Protein AF-A0A1J4YQ43-F1 (afdb_monomer)

Structure (mmCIF, N/CA/C/O backbone):
data_AF-A0A1J4YQ43-F1
#
_entry.id   AF-A0A1J4YQ43-F1
#
loop_
_atom_site.group_PDB
_atom_site.id
_atom_site.type_symbol
_atom_site.label_atom_id
_atom_site.label_alt_id
_atom_site.label_comp_id
_atom_site.label_asym_id
_atom_site.label_entity_id
_atom_site.label_seq_id
_atom_site.pdbx_PDB_ins_code
_atom_site.Cartn_x
_atom_site.Cartn_y
_atom_site.Cartn_z
_atom_site.occupancy
_atom_site.B_iso_or_equiv
_atom_site.auth_seq_id
_atom_site.auth_comp_id
_atom_site.auth_asym_id
_atom_site.auth_atom_id
_atom_site.pdbx_PDB_model_num
ATOM 1 N N . MET A 1 1 ? 10.837 17.550 -13.820 1.00 45.34 1 MET A N 1
ATOM 2 C CA . MET A 1 1 ? 10.563 16.105 -13.990 1.00 45.34 1 MET A CA 1
ATOM 3 C C . MET A 1 1 ? 11.730 15.506 -14.757 1.00 45.34 1 MET A C 1
ATOM 5 O O . MET A 1 1 ? 11.962 15.956 -15.863 1.00 45.34 1 MET A O 1
ATOM 9 N N . GLY A 1 2 ? 12.541 14.616 -14.178 1.00 52.72 2 GLY A N 1
ATOM 10 C CA . GLY A 1 2 ? 13.828 14.283 -14.815 1.00 52.72 2 GLY A CA 1
ATOM 11 C C . GLY A 1 2 ? 14.576 13.096 -14.220 1.00 52.72 2 GLY A C 1
ATOM 12 O O . GLY A 1 2 ? 15.780 13.172 -14.034 1.00 52.72 2 GLY A O 1
ATOM 13 N N . ARG A 1 3 ? 13.876 12.011 -13.865 1.00 46.97 3 ARG A N 1
ATOM 14 C CA . ARG A 1 3 ? 14.524 10.777 -13.365 1.00 46.97 3 ARG A CA 1
ATOM 15 C C . ARG A 1 3 ? 14.154 9.504 -14.121 1.00 46.97 3 ARG A C 1
ATOM 17 O O . ARG A 1 3 ? 14.706 8.454 -13.830 1.00 46.97 3 ARG A O 1
ATOM 24 N N . VAL A 1 4 ? 13.244 9.591 -15.087 1.00 51.84 4 VAL A N 1
ATOM 25 C CA . VAL A 1 4 ? 12.752 8.412 -15.812 1.00 51.84 4 VAL A CA 1
ATOM 26 C C . VAL A 1 4 ? 13.594 8.119 -17.060 1.00 51.84 4 VAL A C 1
ATOM 28 O O . VAL A 1 4 ? 13.805 6.958 -17.384 1.00 51.84 4 VAL A O 1
ATOM 31 N N . ASN A 1 5 ? 14.161 9.145 -17.705 1.00 51.81 5 ASN A N 1
ATOM 32 C CA . ASN A 1 5 ? 14.828 8.985 -19.003 1.00 51.81 5 ASN A CA 1
ATOM 33 C C . ASN A 1 5 ? 16.205 8.291 -18.938 1.00 51.81 5 ASN A C 1
ATOM 35 O O . ASN A 1 5 ? 16.667 7.751 -19.933 1.00 51.81 5 ASN A O 1
ATOM 39 N N . TYR A 1 6 ? 16.855 8.262 -17.770 1.00 54.22 6 TYR A N 1
ATOM 40 C CA . TYR A 1 6 ? 18.171 7.622 -17.610 1.00 54.22 6 TYR A CA 1
ATOM 41 C C . TYR A 1 6 ? 18.108 6.090 -17.677 1.00 54.22 6 TYR A C 1
ATOM 43 O O . TYR A 1 6 ? 19.075 5.449 -18.075 1.00 54.22 6 TYR A O 1
ATOM 51 N N . PHE A 1 7 ? 16.970 5.497 -17.309 1.00 54.59 7 PHE A N 1
ATOM 52 C CA . PHE A 1 7 ? 16.794 4.041 -17.297 1.00 54.59 7 PHE A CA 1
ATOM 53 C C . PHE A 1 7 ? 16.311 3.477 -18.642 1.00 54.59 7 PHE A C 1
ATOM 55 O O . PHE A 1 7 ? 16.264 2.261 -18.795 1.00 54.59 7 PHE A O 1
ATOM 62 N N . GLY A 1 8 ? 15.978 4.332 -19.618 1.00 51.62 8 GLY A N 1
ATOM 63 C CA . GLY A 1 8 ? 15.580 3.906 -20.967 1.00 51.62 8 GLY A CA 1
ATOM 64 C C . GLY A 1 8 ? 16.735 3.359 -21.818 1.00 51.62 8 GLY A C 1
ATOM 65 O O . GLY A 1 8 ? 16.489 2.713 -22.827 1.00 51.62 8 GLY A O 1
ATOM 66 N N . ILE A 1 9 ? 17.989 3.584 -21.403 1.00 49.78 9 ILE A N 1
ATOM 67 C CA . ILE A 1 9 ? 19.194 3.155 -22.139 1.00 49.78 9 ILE A CA 1
ATOM 68 C C . ILE A 1 9 ? 19.703 1.784 -21.651 1.00 49.78 9 ILE A C 1
ATOM 70 O O . ILE A 1 9 ? 20.489 1.131 -22.330 1.00 49.78 9 ILE A O 1
ATOM 74 N N . SER A 1 10 ? 19.260 1.294 -20.486 1.00 48.78 10 SER A N 1
ATOM 75 C CA . SER A 1 10 ? 19.686 -0.026 -20.012 1.00 48.78 10 SER A CA 1
ATOM 76 C C . SER A 1 10 ? 18.820 -1.117 -20.642 1.00 48.78 10 SER A C 1
ATOM 78 O O . SER A 1 10 ? 17.727 -1.414 -20.162 1.00 48.78 10 SER A O 1
ATOM 80 N N . GLU A 1 11 ? 19.352 -1.732 -21.692 1.00 51.16 11 GLU A N 1
ATOM 81 C CA . GLU A 1 11 ? 18.868 -2.887 -22.467 1.00 51.16 11 GLU A CA 1
ATOM 82 C C . GLU A 1 11 ? 18.674 -4.193 -21.646 1.00 51.16 11 GLU A C 1
ATOM 84 O O . GLU A 1 11 ? 18.787 -5.303 -22.157 1.00 51.16 11 GLU A O 1
ATOM 89 N N . TYR A 1 12 ? 18.395 -4.101 -20.341 1.00 51.78 12 TYR A N 1
ATOM 90 C CA . TYR A 1 12 ? 18.311 -5.240 -19.426 1.00 51.78 12 TYR A CA 1
ATO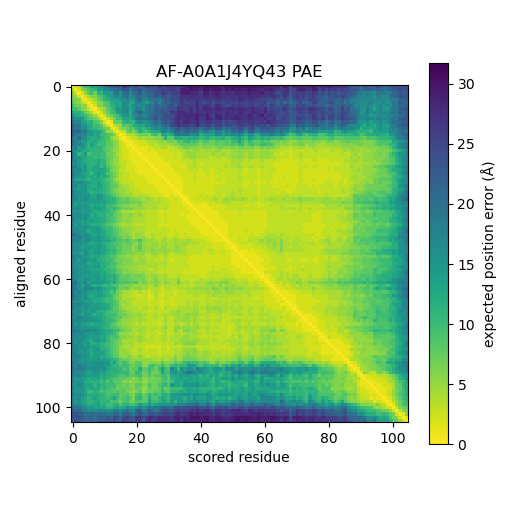M 91 C C . TYR A 1 12 ? 16.896 -5.408 -18.865 1.00 51.78 12 TYR A C 1
ATOM 93 O O . TYR A 1 12 ? 16.509 -4.812 -17.862 1.00 51.78 12 TYR A O 1
ATOM 101 N N . TYR A 1 13 ? 16.123 -6.291 -19.499 1.00 53.56 13 TYR A N 1
ATOM 102 C CA . TYR A 1 13 ? 14.752 -6.629 -19.093 1.00 53.56 13 TYR A CA 1
ATOM 103 C C . TYR A 1 13 ? 14.681 -7.558 -17.863 1.00 53.56 13 TYR A C 1
ATOM 105 O O . TYR A 1 13 ? 13.665 -7.625 -17.170 1.00 53.56 13 TYR A O 1
ATOM 113 N N . ARG A 1 14 ? 15.774 -8.273 -17.556 1.00 54.72 14 ARG A N 1
ATOM 114 C CA . ARG A 1 14 ? 15.826 -9.316 -16.512 1.00 54.72 14 ARG A CA 1
ATOM 115 C C . ARG A 1 14 ? 15.524 -8.849 -15.071 1.00 54.72 14 ARG A C 1
ATOM 117 O O . ARG A 1 14 ? 14.775 -9.558 -14.406 1.00 54.72 14 ARG A O 1
ATOM 124 N N . PRO A 1 15 ? 16.023 -7.705 -14.559 1.00 61.72 15 PRO A N 1
ATOM 125 C CA . PRO A 1 15 ? 15.755 -7.281 -13.1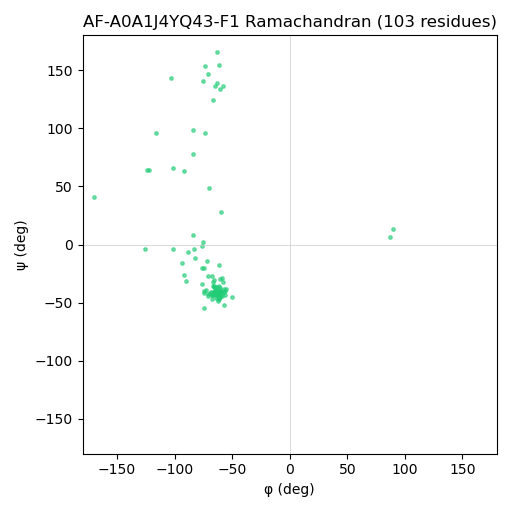77 1.00 61.72 15 PRO A CA 1
ATOM 126 C C . PRO A 1 15 ? 14.415 -6.545 -12.980 1.00 61.72 15 PRO A C 1
ATOM 128 O O . PRO A 1 15 ? 14.059 -6.211 -11.849 1.00 61.72 15 PRO A O 1
ATOM 131 N N . MET A 1 16 ? 13.643 -6.278 -14.042 1.00 64.25 16 MET A N 1
ATOM 132 C CA . MET A 1 16 ? 12.415 -5.476 -13.936 1.00 64.25 16 MET A CA 1
ATOM 133 C C . MET A 1 16 ? 11.352 -6.038 -12.978 1.00 64.25 16 MET A C 1
ATOM 135 O O . MET A 1 16 ? 10.799 -5.252 -12.203 1.00 64.25 16 MET A O 1
ATOM 139 N N . PRO A 1 17 ? 11.041 -7.352 -12.977 1.00 69.88 17 PRO A N 1
ATOM 140 C CA . PRO A 1 17 ? 10.021 -7.891 -12.080 1.00 69.88 17 PRO A CA 1
ATOM 141 C C . PRO A 1 17 ? 10.417 -7.736 -10.610 1.00 69.88 17 PRO A C 1
ATOM 143 O O . PRO A 1 17 ? 9.590 -7.375 -9.774 1.00 69.88 17 PRO A O 1
ATOM 146 N N . GLU A 1 18 ? 11.693 -7.955 -10.292 1.00 75.50 18 GLU A N 1
ATOM 147 C CA . GLU A 1 18 ? 12.216 -7.823 -8.933 1.00 75.50 18 GLU A CA 1
ATOM 148 C C . GLU A 1 18 ? 12.168 -6.368 -8.452 1.00 75.50 18 GLU A C 1
ATOM 150 O O . GLU A 1 18 ? 11.739 -6.096 -7.325 1.00 75.50 18 GLU A O 1
ATOM 155 N N . LEU A 1 19 ? 12.512 -5.424 -9.331 1.00 77.62 19 LEU A N 1
ATOM 156 C CA . LEU A 1 19 ? 12.431 -3.998 -9.037 1.00 77.62 19 LEU A CA 1
ATOM 157 C C . LEU A 1 19 ? 10.984 -3.541 -8.801 1.00 77.62 19 LEU A C 1
ATOM 159 O O . LEU A 1 19 ? 10.713 -2.808 -7.848 1.00 77.62 19 LEU A O 1
ATOM 163 N N . ASP A 1 20 ? 10.040 -4.000 -9.623 1.00 80.25 20 ASP A N 1
ATOM 164 C CA . ASP A 1 20 ? 8.620 -3.672 -9.476 1.00 80.25 20 ASP A CA 1
ATOM 165 C C . ASP A 1 20 ? 8.042 -4.274 -8.177 1.00 80.25 20 ASP A C 1
ATOM 167 O O . ASP A 1 20 ? 7.351 -3.588 -7.414 1.00 80.25 20 ASP A O 1
ATOM 171 N N . HIS A 1 21 ? 8.421 -5.510 -7.827 1.00 83.19 21 HIS A N 1
ATOM 172 C CA . HIS A 1 21 ? 8.092 -6.111 -6.530 1.00 83.19 21 HIS A CA 1
ATOM 173 C C . HIS A 1 21 ? 8.667 -5.320 -5.348 1.00 83.19 21 HIS A C 1
ATOM 175 O O . HIS A 1 21 ? 7.963 -5.083 -4.354 1.00 83.19 21 HIS A O 1
ATOM 181 N N . TRP A 1 22 ? 9.926 -4.888 -5.443 1.00 84.56 22 TRP A N 1
ATOM 182 C CA . TRP A 1 22 ? 10.574 -4.075 -4.419 1.00 84.56 22 TRP A CA 1
ATOM 183 C C . TRP A 1 22 ? 9.883 -2.717 -4.252 1.00 84.56 22 TRP A C 1
ATOM 185 O O . TRP A 1 22 ? 9.605 -2.307 -3.119 1.00 84.56 22 TRP A O 1
ATOM 195 N N . LEU A 1 23 ? 9.523 -2.057 -5.358 1.00 84.56 23 LEU A N 1
ATOM 196 C CA . LEU A 1 23 ? 8.811 -0.781 -5.345 1.00 84.56 23 LEU A CA 1
ATOM 197 C C . LEU A 1 23 ? 7.434 -0.920 -4.688 1.00 84.56 23 LEU A C 1
ATOM 199 O O . LEU A 1 23 ? 7.120 -0.169 -3.763 1.00 84.56 23 LEU A O 1
ATOM 203 N N . ARG A 1 24 ? 6.633 -1.920 -5.080 1.00 87.12 24 ARG A N 1
ATOM 204 C CA . ARG A 1 24 ? 5.318 -2.177 -4.460 1.00 87.12 24 ARG A CA 1
ATOM 205 C C . ARG A 1 24 ? 5.445 -2.396 -2.955 1.00 87.12 24 ARG A C 1
ATOM 207 O O . ARG A 1 24 ? 4.656 -1.860 -2.174 1.00 87.12 24 ARG A O 1
ATOM 214 N N . ARG A 1 25 ? 6.469 -3.133 -2.515 1.00 88.94 25 ARG A N 1
ATOM 215 C CA . ARG A 1 25 ? 6.737 -3.340 -1.084 1.00 88.94 25 ARG A CA 1
ATOM 216 C C . ARG A 1 25 ? 7.125 -2.042 -0.375 1.00 88.94 25 ARG A C 1
ATOM 218 O O . ARG A 1 25 ? 6.652 -1.799 0.737 1.00 88.94 25 ARG A O 1
ATOM 225 N N . ARG A 1 26 ? 7.954 -1.201 -0.999 1.00 87.56 26 ARG A N 1
ATOM 226 C CA . ARG A 1 26 ? 8.316 0.126 -0.475 1.00 87.56 26 ARG A CA 1
ATOM 227 C C . ARG A 1 26 ? 7.096 1.032 -0.333 1.00 87.56 26 ARG A C 1
ATOM 229 O O . ARG A 1 26 ? 6.928 1.632 0.723 1.00 87.56 26 ARG A O 1
ATOM 236 N N . VAL A 1 27 ? 6.212 1.067 -1.325 1.00 89.06 27 VAL A N 1
ATOM 237 C CA . VAL A 1 27 ? 4.971 1.857 -1.275 1.00 89.06 27 VAL A CA 1
ATOM 238 C C . VAL A 1 27 ? 4.065 1.385 -0.137 1.00 89.06 27 VAL A C 1
ATOM 240 O O . VAL A 1 27 ? 3.637 2.195 0.686 1.00 89.06 27 VAL A O 1
ATOM 243 N N . ARG A 1 28 ? 3.853 0.069 0.005 1.00 90.44 28 ARG A N 1
ATOM 244 C CA . ARG A 1 28 ? 3.116 -0.500 1.150 1.00 90.44 28 ARG A CA 1
ATOM 245 C C . ARG A 1 28 ? 3.737 -0.083 2.483 1.00 90.44 28 ARG A C 1
ATOM 247 O O . ARG A 1 28 ? 3.025 0.301 3.407 1.00 90.44 28 ARG A O 1
ATOM 254 N N . MET A 1 29 ? 5.066 -0.120 2.591 1.00 91.38 29 MET A N 1
ATOM 255 C CA . MET A 1 29 ? 5.782 0.337 3.785 1.00 91.38 29 MET A CA 1
ATOM 256 C C . MET A 1 29 ? 5.536 1.829 4.077 1.00 91.38 29 MET A C 1
ATOM 258 O O . MET A 1 29 ? 5.384 2.188 5.246 1.00 91.38 29 MET A O 1
ATOM 262 N N . CYS A 1 30 ? 5.477 2.691 3.056 1.00 89.69 30 CYS A N 1
ATOM 263 C CA . CYS A 1 30 ? 5.152 4.110 3.220 1.00 89.69 30 CYS A CA 1
ATOM 264 C C . CYS A 1 30 ? 3.750 4.302 3.812 1.00 89.69 30 CYS A C 1
ATOM 266 O O . CYS A 1 30 ? 3.615 5.020 4.801 1.00 89.69 30 CYS A O 1
ATOM 268 N N . TYR A 1 31 ? 2.740 3.583 3.312 1.00 89.38 31 TYR A N 1
ATOM 269 C CA . TYR A 1 31 ? 1.400 3.596 3.914 1.00 89.38 31 TYR A CA 1
ATOM 270 C C . TYR A 1 31 ? 1.411 3.094 5.364 1.00 89.38 31 TYR A C 1
ATOM 272 O O . TYR A 1 31 ? 0.793 3.700 6.238 1.00 89.38 31 TYR A O 1
ATOM 280 N N . TRP A 1 32 ? 2.174 2.037 5.664 1.00 89.62 32 TRP A N 1
ATOM 281 C CA . TRP A 1 32 ? 2.340 1.545 7.037 1.00 89.62 32 TRP A CA 1
ATOM 282 C C . TRP A 1 32 ? 2.969 2.574 7.982 1.00 89.62 32 TRP A C 1
ATOM 284 O O . TRP A 1 32 ? 2.605 2.609 9.158 1.00 89.62 32 TRP A O 1
ATOM 294 N N . LYS A 1 33 ? 3.903 3.399 7.492 1.00 89.06 33 LYS A N 1
ATOM 295 C CA . LYS A 1 33 ? 4.475 4.519 8.254 1.00 89.06 33 LYS A CA 1
ATOM 296 C C . LYS A 1 33 ? 3.487 5.675 8.407 1.00 89.06 33 LYS A C 1
ATOM 298 O O . LYS A 1 33 ? 3.419 6.264 9.481 1.00 89.06 33 LYS A O 1
ATOM 303 N N . GLN A 1 34 ? 2.709 5.971 7.366 1.00 90.44 34 GLN A N 1
ATOM 304 C CA . GLN A 1 34 ? 1.667 6.998 7.399 1.00 90.44 34 GLN A CA 1
ATOM 305 C C . GLN A 1 34 ? 0.570 6.645 8.415 1.00 90.44 34 GLN A C 1
ATOM 307 O O . GLN A 1 34 ? 0.050 7.510 9.120 1.00 90.44 34 GLN A O 1
ATOM 312 N N . TRP A 1 35 ? 0.233 5.362 8.551 1.00 91.31 35 TRP A N 1
ATOM 313 C CA . TRP A 1 35 ? -0.746 4.889 9.527 1.00 91.31 35 TRP A CA 1
ATOM 314 C C . TRP A 1 35 ? -0.102 4.689 10.901 1.00 91.31 35 TRP A C 1
ATOM 316 O O . TRP A 1 35 ? 0.165 3.565 11.317 1.00 91.31 35 TRP A O 1
ATOM 326 N N . ARG A 1 36 ? 0.120 5.785 11.636 1.00 86.62 36 ARG A N 1
ATOM 327 C CA . ARG A 1 36 ? 0.820 5.769 12.935 1.00 86.62 36 ARG A CA 1
ATOM 328 C C . ARG A 1 36 ? 0.186 4.838 13.978 1.00 86.62 36 ARG A C 1
ATOM 330 O O . ARG A 1 36 ? 0.902 4.148 14.697 1.00 86.62 36 ARG A O 1
ATOM 337 N N . TYR A 1 37 ? -1.145 4.787 14.053 1.00 89.81 37 TYR A N 1
ATOM 338 C CA . TYR A 1 37 ? -1.865 4.079 15.119 1.00 89.81 37 TYR A CA 1
ATOM 339 C C . TYR A 1 37 ? -2.438 2.728 14.677 1.00 89.81 37 TYR A C 1
ATOM 341 O O . TYR A 1 37 ? -2.979 2.601 13.577 1.00 89.81 37 TYR A O 1
ATOM 349 N N . CYS A 1 38 ? -2.423 1.736 15.578 1.00 88.38 38 CYS A N 1
ATOM 350 C CA . CYS A 1 38 ? -3.000 0.399 15.350 1.00 88.38 38 CYS A CA 1
ATOM 351 C C . CYS A 1 38 ? -4.480 0.465 14.942 1.00 88.38 38 CYS A C 1
ATOM 353 O O . CYS A 1 38 ? -4.910 -0.252 14.041 1.00 88.38 38 CYS A O 1
ATOM 355 N N . ARG A 1 39 ? -5.245 1.386 15.546 1.00 89.75 39 ARG A N 1
ATOM 356 C CA . ARG A 1 39 ? -6.656 1.635 15.204 1.00 89.75 39 ARG A CA 1
ATOM 357 C C . ARG A 1 39 ? -6.819 2.113 13.757 1.00 89.75 39 ARG A C 1
ATOM 359 O O . ARG A 1 39 ? -7.693 1.622 13.049 1.00 89.75 39 ARG A O 1
ATOM 366 N N . THR A 1 40 ? -5.958 3.023 13.301 1.00 91.81 40 THR A N 1
ATOM 367 C CA . THR A 1 40 ? -5.963 3.546 11.924 1.00 91.81 40 THR A CA 1
ATOM 368 C C . THR A 1 40 ? -5.580 2.463 10.921 1.00 91.81 40 THR A C 1
ATOM 370 O O . THR A 1 40 ? -6.260 2.301 9.912 1.00 91.81 40 THR A O 1
ATOM 373 N N . LYS A 1 41 ? -4.553 1.663 11.237 1.00 90.56 41 LYS A N 1
ATOM 374 C CA . LYS A 1 41 ? -4.128 0.507 10.432 1.00 90.56 41 LYS A CA 1
ATOM 375 C C . LYS A 1 41 ? -5.276 -0.487 10.243 1.00 90.56 41 LYS A C 1
ATOM 377 O O . LYS A 1 41 ? -5.620 -0.820 9.114 1.00 90.56 41 LYS A O 1
ATOM 382 N N . ALA A 1 42 ? -5.918 -0.901 11.336 1.00 91.06 42 ALA A N 1
ATOM 383 C CA . ALA A 1 42 ? -7.029 -1.848 11.286 1.00 91.06 42 ALA A CA 1
ATOM 384 C C . ALA A 1 42 ? -8.248 -1.284 10.533 1.00 91.06 42 ALA A C 1
ATOM 386 O O . ALA A 1 42 ? -8.877 -2.000 9.756 1.00 91.06 42 ALA A O 1
ATOM 387 N N . ARG A 1 43 ? -8.563 0.005 10.721 1.00 92.38 43 ARG A N 1
ATOM 388 C CA . ARG A 1 43 ? -9.661 0.685 10.016 1.00 92.38 43 ARG A CA 1
ATOM 389 C C . ARG A 1 43 ? -9.414 0.757 8.511 1.00 92.38 43 ARG A C 1
ATOM 391 O O . ARG A 1 43 ? -10.316 0.446 7.743 1.00 92.38 43 ARG A O 1
ATOM 398 N N . ASN A 1 44 ? -8.212 1.143 8.093 1.00 91.88 44 ASN A N 1
ATOM 399 C CA . ASN A 1 44 ? -7.885 1.262 6.675 1.00 91.88 44 ASN A CA 1
ATOM 400 C C . ASN A 1 44 ? -7.815 -0.112 6.003 1.00 91.88 44 ASN A C 1
ATOM 402 O O . ASN A 1 44 ? -8.403 -0.284 4.945 1.00 91.88 44 ASN A O 1
ATOM 406 N N . LEU A 1 45 ? -7.217 -1.118 6.650 1.00 90.88 45 LEU A N 1
ATOM 407 C CA . LEU A 1 45 ? -7.235 -2.492 6.135 1.00 90.88 45 LEU A CA 1
ATOM 408 C C . LEU A 1 45 ? -8.661 -3.048 6.012 1.00 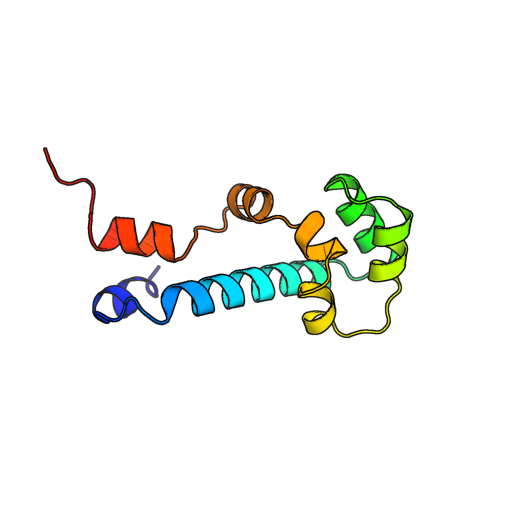90.88 45 LEU A C 1
ATOM 410 O O . LEU A 1 45 ? -8.965 -3.714 5.028 1.00 90.88 45 LEU A O 1
ATOM 414 N N . 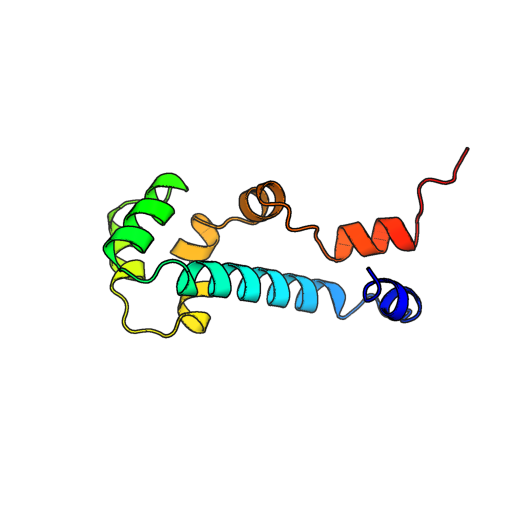ARG A 1 46 ? -9.560 -2.733 6.956 1.00 91.69 46 ARG A N 1
ATOM 415 C CA . ARG A 1 46 ? -10.980 -3.101 6.843 1.00 91.69 46 ARG A CA 1
ATOM 416 C C . ARG A 1 46 ? -11.640 -2.462 5.621 1.00 91.69 46 ARG A C 1
ATOM 418 O O . ARG A 1 46 ? -12.365 -3.146 4.912 1.00 91.69 46 ARG A O 1
ATOM 425 N N . LYS A 1 47 ? -11.397 -1.168 5.375 1.00 90.00 47 LYS A N 1
ATOM 426 C CA . LYS A 1 47 ? -11.931 -0.466 4.193 1.00 90.00 47 LYS A CA 1
ATOM 427 C C . LYS A 1 47 ? -11.472 -1.106 2.882 1.00 90.00 47 LYS A C 1
ATOM 429 O O . LYS A 1 47 ? -12.193 -1.048 1.900 1.00 90.00 47 LYS A O 1
ATOM 434 N N . LEU A 1 48 ? -10.298 -1.732 2.896 1.00 89.12 48 LEU A N 1
ATOM 435 C CA . LEU A 1 48 ? -9.733 -2.472 1.772 1.00 89.12 48 LEU A CA 1
ATOM 436 C C . LEU A 1 48 ? -10.248 -3.922 1.666 1.00 89.12 48 LEU A C 1
ATOM 438 O O . LEU A 1 48 ? -9.715 -4.702 0.889 1.00 89.12 48 LEU A O 1
ATOM 442 N N . GLY A 1 49 ? -11.249 -4.312 2.462 1.00 87.62 49 GLY A N 1
ATOM 443 C CA . GLY A 1 49 ? -11.863 -5.642 2.397 1.00 87.62 49 GLY A CA 1
ATOM 444 C C . GLY A 1 49 ? -11.179 -6.717 3.246 1.00 87.62 49 GLY A C 1
ATOM 445 O O . GLY A 1 49 ? -11.573 -7.879 3.188 1.00 87.62 49 GLY A O 1
ATOM 446 N N . MET A 1 50 ? -10.184 -6.373 4.076 1.00 89.88 50 MET A N 1
ATOM 447 C CA . MET A 1 50 ? -9.581 -7.361 4.977 1.00 89.88 50 MET A CA 1
ATOM 448 C C . MET A 1 50 ? -10.485 -7.674 6.178 1.00 89.88 50 MET A C 1
ATOM 450 O O . MET A 1 50 ? -11.058 -6.760 6.787 1.00 89.88 50 MET A O 1
ATOM 454 N N . PRO A 1 51 ? -10.552 -8.950 6.605 1.00 90.00 51 PRO A N 1
ATOM 455 C CA . PRO A 1 51 ? -11.325 -9.335 7.775 1.00 90.00 51 PRO A CA 1
ATOM 456 C C . PRO A 1 51 ? -10.761 -8.667 9.033 1.00 90.00 51 PRO A C 1
ATOM 458 O O . PRO A 1 51 ? -9.545 -8.600 9.240 1.00 90.00 51 PRO A O 1
ATOM 461 N N . LEU A 1 52 ? -11.658 -8.202 9.910 1.00 88.62 52 LEU A N 1
ATOM 462 C CA . LEU A 1 52 ? -11.315 -7.432 11.114 1.00 88.62 52 LEU A CA 1
ATOM 463 C C . LEU A 1 52 ? -10.226 -8.100 11.955 1.00 88.62 52 LEU A C 1
ATOM 465 O O . LEU A 1 52 ? -9.282 -7.442 12.391 1.00 88.62 52 LEU A O 1
ATOM 469 N N . ARG A 1 53 ? -10.353 -9.412 12.167 1.00 89.38 53 ARG A N 1
ATOM 470 C CA . ARG A 1 53 ? -9.429 -10.192 12.992 1.00 89.38 53 ARG A CA 1
ATOM 471 C C . ARG A 1 53 ? -8.003 -10.145 12.440 1.00 89.38 53 ARG A C 1
ATOM 473 O O . ARG A 1 53 ? -7.068 -9.891 13.195 1.00 89.38 53 ARG A O 1
ATOM 480 N N . ALA A 1 54 ? -7.837 -10.314 11.126 1.00 89.06 54 ALA A N 1
ATOM 481 C CA . ALA A 1 54 ? -6.529 -10.229 10.477 1.00 89.06 54 ALA A CA 1
ATOM 482 C C . ALA A 1 54 ? -5.982 -8.793 10.497 1.00 89.06 54 ALA A C 1
ATOM 484 O O . ALA A 1 54 ? -4.806 -8.580 10.792 1.00 89.06 54 ALA A O 1
ATOM 485 N N . ALA A 1 55 ? -6.841 -7.802 10.251 1.00 89.81 55 ALA A N 1
ATOM 486 C CA . ALA A 1 55 ? -6.467 -6.391 10.271 1.00 89.81 55 ALA A CA 1
ATOM 487 C C . ALA A 1 55 ? -5.961 -5.936 11.655 1.00 89.81 55 ALA A C 1
ATOM 489 O O . ALA A 1 55 ? -4.952 -5.235 11.745 1.00 89.81 55 ALA A O 1
ATOM 490 N N . ILE A 1 56 ? -6.619 -6.368 12.737 1.00 89.62 56 ILE A N 1
ATOM 491 C CA . ILE A 1 56 ? -6.187 -6.098 14.117 1.00 89.62 56 ILE A CA 1
ATOM 492 C C . ILE A 1 56 ? -4.878 -6.825 14.428 1.00 89.62 56 ILE A C 1
ATOM 494 O O . ILE A 1 56 ? -3.953 -6.195 14.938 1.00 89.62 56 ILE A O 1
ATOM 498 N N . ALA A 1 57 ? -4.771 -8.113 14.088 1.00 90.50 57 ALA A N 1
ATOM 499 C CA . ALA A 1 57 ? -3.575 -8.907 14.365 1.00 90.50 57 ALA A CA 1
ATOM 500 C C . ALA A 1 57 ? -2.317 -8.306 13.715 1.00 90.50 57 ALA A C 1
ATOM 502 O O . ALA A 1 57 ? -1.267 -8.204 14.351 1.00 90.50 57 ALA A O 1
ATOM 503 N N . VAL A 1 58 ? -2.424 -7.844 12.465 1.00 89.50 58 VAL A N 1
ATOM 504 C CA . VAL A 1 58 ? -1.303 -7.197 11.766 1.00 89.50 58 VAL A CA 1
ATOM 505 C C . VAL A 1 58 ? -1.088 -5.762 12.254 1.00 89.50 58 VAL A C 1
ATOM 507 O O . VAL A 1 58 ? 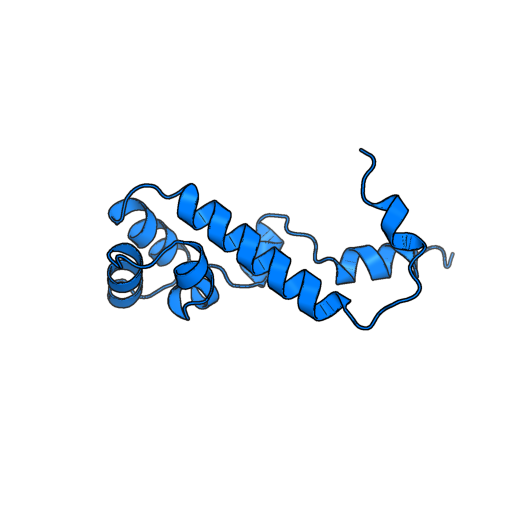0.056 -5.326 12.369 1.00 89.50 58 VAL A O 1
ATOM 510 N N . GLY A 1 59 ? -2.153 -5.043 12.619 1.00 88.62 59 GLY A N 1
ATOM 511 C CA . GLY A 1 59 ? -2.066 -3.696 13.182 1.00 88.62 59 GLY A CA 1
ATOM 512 C C . GLY A 1 59 ? -1.363 -3.630 14.544 1.00 88.62 59 GLY A C 1
ATOM 513 O O . GLY A 1 59 ? -0.599 -2.694 14.766 1.00 88.62 59 GLY A O 1
ATOM 514 N N . LEU A 1 60 ? -1.599 -4.616 15.419 1.00 89.38 60 LEU A N 1
ATOM 515 C CA . LEU A 1 60 ? -1.001 -4.745 16.759 1.00 89.38 60 LEU A CA 1
ATOM 516 C C . LEU A 1 60 ? 0.395 -5.377 16.757 1.00 89.38 60 LEU A C 1
ATOM 518 O O . LEU A 1 60 ? 1.075 -5.380 17.782 1.00 89.38 60 LEU A O 1
ATOM 522 N N . SER A 1 61 ? 0.823 -5.944 15.632 1.00 88.19 61 SER A N 1
ATOM 523 C CA . SER A 1 61 ? 2.111 -6.619 15.555 1.00 88.19 61 SER A CA 1
ATOM 524 C C . SER A 1 61 ? 3.260 -5.656 15.868 1.00 88.19 61 SER A C 1
ATOM 526 O O . SER A 1 61 ? 3.346 -4.564 15.308 1.00 88.19 61 SER A O 1
ATOM 528 N N . ARG A 1 62 ? 4.195 -6.097 16.716 1.00 85.25 62 ARG A N 1
ATOM 529 C CA . ARG A 1 62 ? 5.428 -5.360 17.046 1.00 85.25 62 ARG A CA 1
ATOM 530 C C . ARG A 1 62 ? 6.489 -5.423 15.942 1.00 85.25 62 ARG A C 1
ATOM 532 O O . ARG A 1 62 ? 7.573 -4.868 16.100 1.00 85.25 62 ARG A O 1
ATOM 539 N N . LYS A 1 63 ? 6.214 -6.127 14.839 1.00 88.31 63 LYS A N 1
ATOM 540 C CA . LYS A 1 63 ? 7.165 -6.276 13.734 1.00 88.31 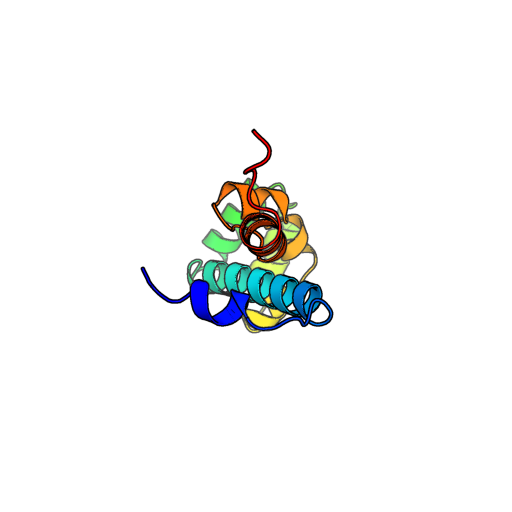63 LYS A CA 1
ATOM 541 C C . LYS A 1 63 ? 7.321 -4.955 12.981 1.00 88.31 63 LYS A C 1
ATOM 543 O O . LYS A 1 63 ? 6.374 -4.186 12.834 1.00 88.31 63 LYS A O 1
ATOM 548 N N . GLY A 1 64 ? 8.526 -4.713 12.468 1.00 87.06 64 GLY A N 1
ATOM 549 C CA . GLY A 1 64 ? 8.824 -3.501 11.711 1.00 87.06 64 GLY A CA 1
ATOM 550 C C . GLY A 1 64 ? 7.967 -3.368 10.440 1.00 87.06 64 GLY A C 1
ATOM 551 O O . GLY A 1 64 ? 7.554 -4.375 9.855 1.00 87.06 64 GLY A O 1
ATOM 552 N N . PRO A 1 65 ? 7.739 -2.138 9.948 1.00 86.25 65 PRO A N 1
ATOM 553 C CA . PRO A 1 65 ? 6.868 -1.876 8.799 1.00 86.25 65 PRO A CA 1
ATOM 554 C C . PRO A 1 65 ? 7.335 -2.578 7.514 1.00 86.25 65 PRO A C 1
ATOM 556 O O . PRO A 1 65 ? 6.508 -2.980 6.703 1.00 86.25 65 PRO A O 1
ATOM 559 N N . TRP A 1 66 ? 8.642 -2.812 7.346 1.00 88.19 66 TRP A N 1
ATOM 560 C CA . TRP A 1 66 ? 9.172 -3.594 6.222 1.00 88.19 66 TRP A CA 1
ATOM 561 C C . TRP A 1 66 ? 8.753 -5.070 6.263 1.00 88.19 66 TRP A C 1
ATOM 563 O O . TRP A 1 66 ? 8.492 -5.674 5.218 1.00 88.19 66 TRP A O 1
ATOM 573 N N . HIS A 1 67 ? 8.675 -5.659 7.460 1.00 88.69 67 HIS A N 1
ATOM 574 C CA . HIS A 1 67 ? 8.197 -7.030 7.650 1.00 88.69 67 HIS A CA 1
ATOM 575 C C . HIS A 1 67 ? 6.690 -7.110 7.411 1.00 88.69 67 HIS A C 1
ATOM 577 O O . HIS A 1 67 ? 6.223 -7.999 6.701 1.00 88.69 67 HIS A O 1
ATOM 583 N N . LEU A 1 68 ? 5.935 -6.144 7.946 1.00 88.50 68 LEU A N 1
ATOM 584 C CA . LEU A 1 68 ? 4.482 -6.066 7.778 1.00 88.50 68 LEU A CA 1
ATOM 585 C C . LEU A 1 68 ? 4.070 -5.803 6.327 1.00 88.50 68 LEU A C 1
ATOM 587 O O . LEU A 1 68 ? 3.063 -6.337 5.881 1.00 88.50 68 LEU A O 1
ATOM 591 N N . ALA A 1 69 ? 4.881 -5.088 5.547 1.00 87.44 69 ALA A N 1
ATOM 592 C CA . ALA A 1 69 ? 4.625 -4.872 4.123 1.00 87.44 69 ALA A CA 1
ATOM 593 C C . ALA A 1 69 ? 4.591 -6.168 3.283 1.00 87.44 69 ALA A C 1
ATOM 595 O O . ALA A 1 69 ? 4.077 -6.142 2.168 1.00 87.44 69 ALA A O 1
ATOM 596 N N . ARG A 1 70 ? 5.126 -7.290 3.797 1.00 88.38 70 ARG A N 1
ATOM 597 C CA . ARG A 1 70 ? 5.147 -8.603 3.121 1.00 88.38 70 ARG A CA 1
ATOM 598 C C . ARG A 1 70 ? 4.073 -9.577 3.634 1.00 88.38 70 ARG A C 1
ATOM 600 O O . ARG A 1 70 ? 3.976 -10.688 3.125 1.00 88.38 70 ARG A O 1
ATOM 607 N N . THR A 1 71 ? 3.289 -9.217 4.651 1.00 88.19 71 THR A N 1
ATOM 608 C CA . THR A 1 71 ? 2.282 -10.133 5.212 1.00 88.19 71 THR A CA 1
ATOM 609 C C . THR A 1 71 ? 1.083 -10.299 4.281 1.00 88.19 71 THR A C 1
ATOM 611 O O . THR A 1 71 ? 0.733 -9.391 3.526 1.00 88.19 71 THR A O 1
ATOM 614 N N . LEU A 1 72 ? 0.410 -11.451 4.383 1.00 84.94 72 LEU A N 1
ATOM 615 C CA . LEU A 1 72 ? -0.795 -11.753 3.604 1.00 84.94 72 LEU A CA 1
ATOM 616 C C . LEU A 1 72 ? -1.900 -10.713 3.812 1.00 84.94 72 LEU A C 1
ATOM 618 O O . LEU A 1 72 ? -2.532 -10.320 2.844 1.00 84.94 72 LEU A O 1
ATOM 622 N N . ALA A 1 73 ? -2.085 -10.197 5.032 1.00 84.31 73 ALA A N 1
ATOM 623 C CA . ALA A 1 73 ? -3.092 -9.162 5.277 1.00 84.31 73 ALA A CA 1
ATOM 624 C C . ALA A 1 73 ? -2.772 -7.844 4.553 1.00 84.31 73 ALA A C 1
ATOM 626 O O . ALA A 1 73 ? -3.677 -7.161 4.082 1.00 84.31 73 ALA A O 1
ATOM 627 N N . THR A 1 74 ? -1.490 -7.480 4.440 1.00 85.12 74 THR A N 1
ATOM 628 C CA . THR A 1 74 ? -1.099 -6.281 3.689 1.00 85.12 74 THR A CA 1
ATOM 629 C C . THR A 1 74 ? -1.214 -6.511 2.191 1.00 85.12 74 THR A C 1
ATOM 631 O O . THR A 1 74 ? -1.693 -5.628 1.496 1.00 85.12 74 THR A O 1
ATOM 634 N N . ASN A 1 75 ? -0.802 -7.674 1.684 1.00 86.94 75 ASN A N 1
ATOM 635 C CA . ASN A 1 75 ? -0.942 -7.991 0.261 1.00 86.94 75 ASN A CA 1
ATOM 636 C C . ASN A 1 75 ? -2.410 -8.138 -0.157 1.00 86.94 75 ASN A C 1
ATOM 638 O O . ASN A 1 75 ? -2.760 -7.739 -1.260 1.00 86.94 75 ASN A O 1
ATOM 642 N N . GLY A 1 76 ? -3.252 -8.679 0.724 1.00 85.38 76 GLY A N 1
ATOM 643 C CA . GLY A 1 76 ? -4.687 -8.799 0.509 1.00 85.38 76 GLY A CA 1
ATOM 644 C C . GLY A 1 76 ? -5.401 -7.451 0.575 1.00 85.38 76 GLY A C 1
ATOM 645 O O . GLY A 1 76 ? -6.245 -7.184 -0.266 1.00 85.38 76 GLY A O 1
ATOM 646 N N . GLY A 1 77 ? -5.056 -6.586 1.537 1.00 86.56 77 GLY A N 1
ATOM 647 C CA . GLY A 1 77 ? -5.649 -5.248 1.631 1.00 86.56 77 GLY A CA 1
ATOM 648 C C . GLY A 1 77 ? -5.108 -4.283 0.571 1.00 86.56 77 GLY A C 1
ATOM 649 O O . GLY A 1 77 ? -5.857 -3.694 -0.193 1.00 86.56 77 GLY A O 1
ATOM 650 N N . MET A 1 78 ? -3.787 -4.115 0.499 1.00 87.38 78 MET A N 1
ATOM 651 C CA . MET A 1 78 ? -3.112 -3.297 -0.518 1.00 87.38 78 MET A CA 1
ATOM 652 C C . MET A 1 78 ? -2.732 -4.169 -1.720 1.00 87.38 78 MET A C 1
ATOM 654 O O . MET A 1 78 ? -1.540 -4.375 -2.016 1.00 87.38 78 MET A O 1
ATOM 658 N N . ASN A 1 79 ? -3.754 -4.719 -2.380 1.00 89.12 79 ASN A N 1
ATOM 659 C CA . ASN A 1 79 ? -3.574 -5.518 -3.585 1.00 89.12 79 ASN A CA 1
ATOM 660 C C . ASN A 1 79 ? -2.974 -4.663 -4.723 1.00 89.12 79 ASN A C 1
ATOM 662 O O . ASN A 1 79 ? -2.865 -3.436 -4.646 1.00 89.12 79 ASN A O 1
ATOM 666 N N . ASN A 1 80 ? -2.497 -5.327 -5.773 1.00 85.12 80 ASN A N 1
ATOM 667 C CA . ASN A 1 80 ? -1.822 -4.633 -6.871 1.00 85.12 80 ASN A CA 1
ATOM 668 C C . ASN A 1 80 ? -2.782 -3.717 -7.650 1.00 85.12 80 ASN A C 1
ATOM 670 O O . ASN A 1 80 ? -2.364 -2.667 -8.123 1.00 85.12 80 ASN A O 1
ATOM 674 N N . GLU A 1 81 ? -4.058 -4.092 -7.740 1.00 85.19 81 GLU A N 1
ATOM 675 C CA . GLU A 1 81 ? -5.104 -3.312 -8.411 1.00 85.19 81 GLU A CA 1
ATOM 676 C C . GLU A 1 81 ? -5.406 -2.011 -7.665 1.00 85.19 81 GLU A C 1
ATOM 678 O O . GLU A 1 81 ? -5.471 -0.945 -8.269 1.00 85.19 81 GLU A O 1
ATOM 683 N N . TRP A 1 82 ? -5.500 -2.072 -6.337 1.00 86.94 82 TRP A N 1
ATOM 684 C CA . TRP A 1 82 ? -5.663 -0.899 -5.489 1.00 86.94 82 TRP A CA 1
ATOM 685 C C . TRP A 1 82 ? -4.437 0.006 -5.561 1.00 86.94 82 TRP A C 1
ATOM 687 O O . TRP A 1 82 ? -4.571 1.215 -5.697 1.00 86.94 82 TRP A O 1
ATOM 697 N N . LEU A 1 83 ? -3.225 -0.557 -5.547 1.00 85.56 83 LEU A N 1
ATOM 698 C CA . LEU A 1 83 ? -2.015 0.246 -5.750 1.00 85.56 83 LEU A CA 1
ATOM 699 C C . LEU A 1 83 ? -2.032 0.958 -7.113 1.00 85.56 83 LEU A C 1
ATOM 701 O O . LEU A 1 83 ? -1.671 2.132 -7.183 1.00 85.56 83 LEU A O 1
ATOM 705 N N . LYS A 1 84 ? -2.502 0.284 -8.169 1.00 84.31 84 LYS A N 1
ATOM 706 C CA . LYS A 1 84 ? -2.680 0.890 -9.494 1.00 84.31 84 LYS A CA 1
ATOM 707 C C . LYS A 1 84 ? -3.723 2.013 -9.467 1.00 84.31 84 LYS A C 1
ATOM 709 O O . LYS A 1 84 ? -3.473 3.071 -10.036 1.00 84.31 84 LYS A O 1
ATOM 714 N N . SER A 1 85 ? -4.837 1.843 -8.748 1.00 83.88 85 SER A N 1
ATOM 715 C CA . SER A 1 85 ? -5.865 2.888 -8.605 1.00 83.88 85 SER A CA 1
ATOM 716 C C . SER A 1 85 ? -5.387 4.107 -7.807 1.00 83.88 85 SER A C 1
ATOM 718 O O . SER A 1 85 ? -5.845 5.218 -8.049 1.00 83.88 85 SER A O 1
ATOM 720 N N . GLN A 1 86 ? -4.421 3.931 -6.900 1.00 81.25 86 GLN A N 1
ATOM 721 C CA . GLN A 1 86 ? -3.738 5.033 -6.210 1.00 81.25 86 GLN A CA 1
ATOM 722 C C . GLN A 1 86 ? -2.710 5.769 -7.091 1.00 81.25 86 GLN A C 1
ATOM 724 O O . GLN A 1 86 ? -2.043 6.683 -6.608 1.00 81.25 86 GLN A O 1
ATOM 729 N N . GLY A 1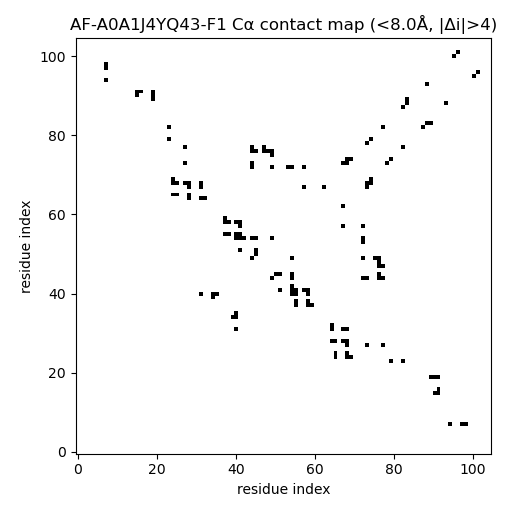 87 ? -2.561 5.386 -8.364 1.00 76.88 87 GLY A N 1
ATOM 730 C CA . GLY A 1 87 ? -1.636 6.013 -9.308 1.00 76.88 87 GLY A CA 1
ATOM 731 C C . GLY A 1 87 ? -0.235 5.399 -9.320 1.00 76.88 87 GLY A C 1
ATOM 732 O O . GLY A 1 87 ? 0.684 5.997 -9.881 1.00 76.88 87 GLY A O 1
ATOM 733 N N . LEU A 1 88 ? -0.035 4.215 -8.721 1.00 73.81 88 LEU A N 1
ATOM 734 C CA . LEU A 1 88 ? 1.232 3.502 -8.859 1.00 73.81 88 LEU A CA 1
ATOM 735 C C . LEU A 1 88 ? 1.327 2.900 -10.266 1.00 73.81 88 LEU A C 1
ATOM 737 O O . LEU A 1 88 ? 0.818 1.811 -10.530 1.00 73.81 88 LEU A O 1
ATOM 741 N N . ILE A 1 89 ? 1.994 3.622 -11.164 1.00 65.44 89 ILE A N 1
ATOM 742 C CA . ILE A 1 89 ? 2.338 3.136 -12.502 1.00 65.44 89 ILE A CA 1
ATOM 743 C C . ILE A 1 89 ? 3.348 1.998 -12.337 1.00 65.44 89 ILE A C 1
ATOM 745 O O . ILE A 1 89 ? 4.388 2.173 -11.696 1.00 65.44 89 ILE A O 1
ATOM 749 N N . SER A 1 90 ? 3.046 0.822 -12.893 1.00 69.81 90 SER A N 1
ATOM 750 C CA . SER A 1 90 ? 4.013 -0.275 -12.903 1.00 69.81 90 SER A CA 1
ATOM 751 C C . SER A 1 90 ? 5.210 0.119 -13.762 1.00 69.81 90 SER A C 1
ATOM 753 O O . SER A 1 90 ? 5.049 0.628 -14.872 1.00 69.81 90 SER A O 1
ATOM 755 N N . ILE A 1 91 ? 6.418 -0.165 -13.276 1.00 68.69 91 ILE A N 1
ATOM 756 C CA . ILE A 1 91 ? 7.658 0.102 -14.018 1.00 68.69 91 ILE A CA 1
ATOM 757 C C . ILE A 1 91 ? 7.632 -0.626 -15.368 1.00 68.69 91 ILE A C 1
ATOM 759 O O . ILE A 1 91 ? 8.128 -0.104 -16.361 1.00 68.69 91 ILE A O 1
ATOM 763 N N . LYS A 1 92 ? 6.979 -1.794 -15.427 1.00 66.88 92 LYS A N 1
ATOM 764 C CA . LYS A 1 92 ? 6.751 -2.531 -16.670 1.00 66.88 92 LYS A CA 1
ATOM 765 C C . LYS A 1 92 ? 5.908 -1.735 -17.670 1.00 66.88 92 LYS A C 1
ATOM 767 O O . LYS A 1 92 ? 6.274 -1.669 -18.834 1.00 66.88 92 LYS A O 1
ATOM 772 N N . GLU A 1 93 ? 4.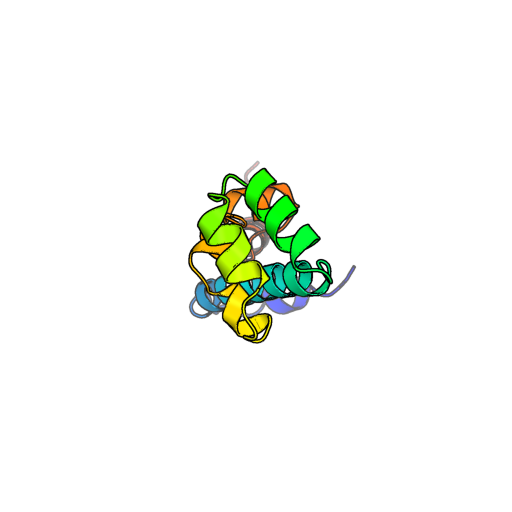796 -1.140 -17.234 1.00 69.00 93 GLU A N 1
ATOM 773 C CA . GLU A 1 93 ? 3.942 -0.317 -18.109 1.00 69.00 93 GLU A CA 1
ATOM 774 C C . GLU A 1 93 ? 4.696 0.919 -18.607 1.00 69.00 93 GLU A C 1
ATOM 776 O O . GLU A 1 93 ? 4.607 1.263 -19.782 1.00 69.00 93 GLU A O 1
ATOM 781 N N . LEU A 1 94 ? 5.496 1.539 -17.738 1.00 71.06 94 LEU A N 1
ATOM 782 C CA . LEU A 1 94 ? 6.343 2.671 -18.102 1.00 71.06 94 LEU A CA 1
ATOM 783 C C . LEU A 1 94 ? 7.404 2.282 -19.139 1.00 71.06 94 LEU A C 1
ATOM 785 O O . LEU A 1 94 ? 7.600 2.998 -20.112 1.00 71.06 94 LEU A O 1
ATOM 789 N N . TRP A 1 95 ? 8.056 1.133 -18.963 1.00 68.81 95 TRP A N 1
ATOM 790 C CA . TRP A 1 95 ? 9.054 0.629 -19.905 1.00 68.81 95 TRP A CA 1
ATOM 791 C C . TRP A 1 95 ? 8.450 0.253 -21.251 1.00 68.81 95 TRP A C 1
ATOM 793 O O . TRP A 1 95 ? 9.006 0.610 -22.282 1.00 68.81 95 TRP A O 1
ATOM 803 N N . VAL A 1 96 ? 7.297 -0.425 -21.256 1.00 71.19 96 VAL A N 1
ATOM 804 C CA . VAL A 1 96 ? 6.596 -0.767 -22.503 1.00 71.19 96 VAL A CA 1
ATOM 805 C C . VAL A 1 96 ? 6.218 0.504 -23.254 1.00 71.19 96 VAL A C 1
ATOM 807 O O . VAL A 1 96 ? 6.425 0.560 -24.454 1.00 71.19 96 VAL A O 1
ATOM 810 N N . ASN A 1 97 ? 5.753 1.543 -22.559 1.00 72.12 97 ASN A N 1
ATOM 811 C CA . ASN A 1 97 ? 5.444 2.832 -23.179 1.00 72.12 97 ASN A CA 1
ATOM 812 C C . ASN A 1 97 ? 6.696 3.527 -23.759 1.00 72.12 97 ASN A C 1
ATOM 814 O O . ASN A 1 97 ? 6.632 4.133 -24.819 1.00 72.12 97 ASN A O 1
ATOM 818 N N . ILE A 1 98 ? 7.852 3.410 -23.098 1.00 71.62 98 ILE A N 1
ATOM 819 C CA . ILE A 1 98 ? 9.110 4.017 -23.567 1.00 71.62 98 ILE A CA 1
ATOM 820 C C . ILE A 1 98 ? 9.713 3.258 -24.763 1.00 71.62 98 ILE A C 1
ATOM 822 O O . ILE A 1 98 ? 10.219 3.896 -25.681 1.00 71.62 98 ILE A O 1
ATOM 826 N N . HIS A 1 99 ? 9.675 1.919 -24.764 1.00 68.75 99 HIS A N 1
ATOM 827 C CA . HIS A 1 99 ? 10.296 1.086 -25.809 1.00 68.75 99 HIS A CA 1
ATOM 828 C C . HIS A 1 99 ? 9.359 0.728 -26.968 1.00 68.75 99 HIS A C 1
ATOM 830 O O . HIS A 1 99 ? 9.825 0.506 -28.081 1.00 68.75 99 HIS A O 1
ATOM 836 N N . TYR A 1 100 ? 8.050 0.703 -26.723 1.00 69.62 100 TYR A N 1
ATOM 837 C CA . TYR A 1 100 ? 7.002 0.585 -27.735 1.00 69.62 100 TYR A CA 1
ATOM 838 C C . TYR A 1 100 ? 6.069 1.797 -27.617 1.00 69.62 100 TYR A C 1
ATOM 840 O O . TYR A 1 100 ? 4.898 1.637 -27.248 1.00 69.62 100 TYR A O 1
ATOM 848 N N . PRO A 1 101 ? 6.566 3.024 -27.872 1.00 62.09 101 PRO A N 1
ATOM 849 C CA . PRO A 1 101 ? 5.689 4.180 -27.928 1.00 62.09 101 PRO A CA 1
ATOM 850 C C . PRO A 1 101 ? 4.642 3.902 -29.006 1.00 62.09 101 PRO A C 1
ATOM 852 O O . PRO A 1 101 ? 4.962 3.364 -30.066 1.00 62.09 101 PR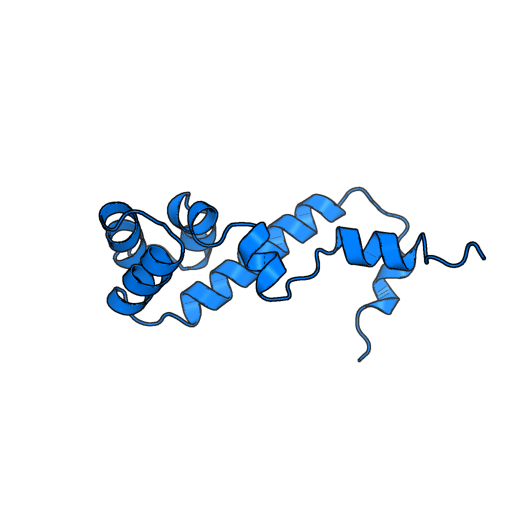O A O 1
ATOM 855 N N . ALA A 1 102 ? 3.380 4.218 -28.724 1.00 58.91 102 ALA A N 1
ATOM 856 C CA . ALA A 1 102 ? 2.254 4.009 -29.633 1.00 58.91 102 ALA A CA 1
ATOM 857 C C . ALA A 1 102 ? 2.292 4.968 -30.845 1.00 58.91 102 ALA A C 1
ATOM 859 O O . ALA A 1 102 ? 1.300 5.608 -31.176 1.00 58.91 102 ALA A O 1
ATOM 860 N N . THR A 1 103 ? 3.442 5.067 -31.509 1.00 53.53 103 THR A N 1
ATOM 861 C CA . THR A 1 103 ? 3.666 5.735 -32.788 1.00 53.53 103 THR A CA 1
ATOM 862 C C . THR A 1 103 ? 3.720 4.665 -33.876 1.00 53.53 103 THR A C 1
ATOM 864 O O . THR A 1 103 ? 4.746 4.390 -34.488 1.00 53.53 103 THR A O 1
ATOM 867 N N . ALA A 1 104 ? 2.577 4.017 -34.080 1.00 48.31 104 ALA A N 1
ATOM 868 C CA . ALA A 1 104 ? 2.259 3.316 -35.316 1.00 48.31 104 ALA A CA 1
ATOM 869 C C . ALA A 1 104 ? 0.942 3.884 -35.855 1.00 48.31 104 ALA A C 1
ATOM 871 O O . ALA A 1 104 ? -0.079 3.199 -35.872 1.00 48.31 104 ALA A O 1
ATOM 872 N N . ARG A 1 105 ? 0.969 5.170 -36.214 1.00 38.94 105 ARG A N 1
ATOM 873 C CA . ARG A 1 105 ? 0.160 5.793 -37.266 1.00 38.94 105 ARG A CA 1
ATOM 874 C C . ARG A 1 105 ? 0.952 6.943 -37.859 1.00 38.94 105 ARG A C 1
ATOM 876 O O . ARG A 1 105 ? 1.583 7.665 -37.057 1.00 38.94 105 ARG A O 1
#

pLDDT: mean 78.21, std 14.58, range [38.94, 92.38]

Radius of gyration: 16.78 Å; Cα contacts (8 Å, |Δi|>4): 80; chains: 1; bounding box: 32×28×54 Å

Secondary structure (DSSP, 8-state):
--SSGGGGG----TTHHHHHHHHHHHHHHHHHHH--SHHHHHHHHHHTT--HHHHHHHHS--S-HHHHTTSHHHHHHS-HHHHHHTT---HHHHHHHHHS-S---

Solvent-accessible surface area (backbone atoms only — not comparable to full-atom values): 6139 Å² total; per-residue (Å²): 140,88,75,68,75,74,62,75,74,60,93,64,74,82,60,49,65,61,50,44,54,51,48,55,37,50,52,45,22,50,54,50,60,70,37,78,43,45,69,52,36,21,52,53,27,36,76,44,71,34,57,64,70,56,22,41,56,64,32,68,46,89,66,55,49,74,62,49,33,70,33,68,64,41,46,61,26,62,26,71,68,56,42,40,74,73,66,52,74,52,60,66,60,54,47,46,47,71,79,55,52,93,76,86,124

Nearest PDB structures (foldseek):
  7uin-assembly1_D  TM=9.128E-01  e=6.567E-04  Agathobacter rectalis
  8t2r-assembly1_D  TM=9.101E-01  e=1.058E-03  Agathobacter rectalis
  6ar1-assembly1_A  TM=8.874E-01  e=1.176E-03  Geobacillus stearothermophilus
  6ar1-assembly2_D  TM=8.866E-01  e=1.617E-03  Geobacillus stearothermophilus

Foldseek 3Di:
DDDLVVCLPPPDPPCQVVVLVVVQLVVLLVVVVVQVALVSQLVQLVVLVADSVVSSVLSPDPDHSSVSSPDPSSCSSCPPVVCVVVVPDRVVNVNCCSVVPVPPD

Mean predicted aligned error: 9.38 Å

Sequence (105 aa):
MGRVNYFGISEYYRPMPELDHWLRRRVRMCYWKQWRYCRTKARNLRKLGMPLRAAIAVGLSRKGPWHLARTLATNGGMNNEWLKSQGLISIKELWVNIHYPATAR